Protein AF-A0A7J4R4G5-F1 (afdb_monomer_lite)

pLDDT: mean 71.98, std 18.65, range [34.03, 93.06]

Secondary structure (DSSP, 8-state):
-HHHHHHTT--TTSPPPTTSPPPPPS----TT--S---TTSPEEE--SSS--EEEPPP-B---PPP----SSS-PPP--SS-----EE-SS-EE-EEEEEEEE-TTS-EEEEEEEE--PPPSS----SS--B--S-TT-

Foldseek 3Di:
DVVVCVVVVHDLCGDDDVVDANDDPPPPPPPPPPDDDTDQDWDWDDDDDDDTDTDGDFDFDFAFDDDDPPDPDDDTDGGPFDDFWADDDPRDGDWD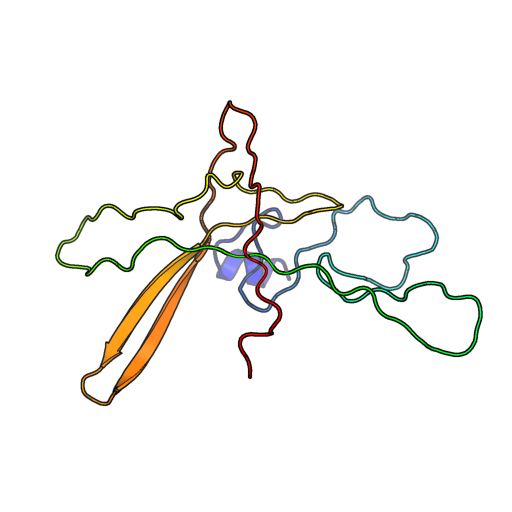KDWDWDADPVRDIDIDIDTDTDHGDPDDGDDPDTRTDPDDPPD

Radius of gyration: 18.77 Å; chains: 1; bounding box: 57×38×45 Å

Sequence (139 aa):
RDVLWEAIGRSKDGQPAPGMSTGLPERRISTADEHGTGVGESVPMPVSRGRLLLLEPMRVQDFGPWTDVVDESFILLGPSNQWPGNIYSAMIAIHWEIVIEASKSDGTRMKWVRPINIEAPNNVVSIDKLPVRSGRVES

Structure (mmCIF, N/CA/C/O backbone):
data_AF-A0A7J4R4G5-F1
#
_entry.id   AF-A0A7J4R4G5-F1
#
loop_
_atom_site.group_PDB
_atom_site.id
_atom_site.type_symbol
_atom_site.label_atom_id
_atom_site.label_alt_id
_atom_site.label_comp_id
_atom_site.label_asym_id
_atom_site.label_entity_id
_atom_site.label_seq_id
_atom_site.pdbx_PDB_ins_code
_atom_site.Cartn_x
_atom_site.Cartn_y
_atom_site.Cartn_z
_atom_site.occupancy
_atom_site.B_iso_or_equiv
_atom_site.auth_seq_id
_atom_site.auth_comp_id
_atom_site.auth_asym_id
_atom_site.auth_atom_id
_atom_site.pdbx_PDB_model_num
ATOM 1 N N . ARG A 1 1 ? -3.195 -26.538 -3.472 1.00 53.00 1 ARG A N 1
ATOM 2 C CA . ARG A 1 1 ? -2.867 -25.096 -3.348 1.00 53.00 1 ARG A CA 1
ATOM 3 C C . ARG A 1 1 ? -3.984 -24.263 -3.954 1.00 53.00 1 ARG A C 1
ATOM 5 O O . ARG A 1 1 ? -4.484 -23.403 -3.252 1.00 53.00 1 ARG A O 1
ATOM 12 N N . ASP A 1 2 ? -4.443 -24.583 -5.162 1.00 50.62 2 ASP A N 1
ATOM 13 C CA . ASP A 1 2 ? -5.535 -23.873 -5.858 1.00 50.62 2 ASP A CA 1
ATOM 14 C C . ASP A 1 2 ? -6.843 -23.816 -5.052 1.00 50.62 2 ASP A C 1
ATOM 16 O O . ASP A 1 2 ? -7.425 -22.750 -4.902 1.00 50.62 2 ASP A O 1
ATOM 20 N N . VAL A 1 3 ? -7.199 -24.913 -4.376 1.00 59.50 3 VAL A N 1
ATOM 21 C CA . VAL A 1 3 ? -8.376 -24.994 -3.484 1.00 59.50 3 VAL A CA 1
ATOM 22 C C . VAL A 1 3 ? -8.324 -23.991 -2.316 1.00 59.50 3 VAL A C 1
ATOM 24 O O . VAL A 1 3 ? -9.351 -23.518 -1.842 1.00 59.50 3 VAL A O 1
ATOM 27 N N . LEU A 1 4 ? -7.122 -23.643 -1.841 1.00 54.88 4 LEU A N 1
ATOM 28 C CA . LEU A 1 4 ? -6.936 -22.704 -0.728 1.00 54.88 4 LEU A CA 1
ATOM 29 C C . LEU A 1 4 ? -7.038 -21.246 -1.203 1.00 54.88 4 LEU A C 1
ATOM 31 O O . LEU A 1 4 ? -7.535 -20.394 -0.476 1.00 54.88 4 LEU A O 1
ATOM 35 N N . TRP A 1 5 ? -6.584 -20.969 -2.429 1.00 54.56 5 TRP A N 1
ATOM 36 C CA . TRP A 1 5 ? -6.707 -19.659 -3.074 1.00 54.56 5 TRP A CA 1
ATOM 37 C C . TRP A 1 5 ? -8.166 -19.324 -3.389 1.00 54.56 5 TRP A C 1
ATOM 39 O O . TRP A 1 5 ? -8.617 -18.213 -3.107 1.00 54.56 5 TRP A O 1
ATOM 49 N N . GLU A 1 6 ? -8.914 -20.315 -3.878 1.00 57.97 6 GLU A N 1
ATOM 50 C CA . GLU A 1 6 ? -10.345 -20.210 -4.166 1.00 57.97 6 GLU A CA 1
ATOM 51 C C . GLU A 1 6 ? -11.167 -19.981 -2.886 1.00 57.97 6 GLU A C 1
ATOM 53 O O . GLU A 1 6 ? -12.025 -19.102 -2.852 1.00 57.97 6 GLU A O 1
ATOM 58 N N . ALA A 1 7 ? -10.818 -20.660 -1.785 1.00 58.66 7 ALA A N 1
ATOM 59 C CA . ALA A 1 7 ? -11.465 -20.473 -0.483 1.00 58.66 7 ALA A CA 1
ATOM 60 C C . ALA A 1 7 ? -11.254 -19.073 0.134 1.00 58.66 7 ALA A C 1
ATOM 62 O O . ALA A 1 7 ? -12.077 -18.623 0.929 1.00 58.66 7 ALA A O 1
ATOM 63 N N . ILE A 1 8 ? -10.165 -18.379 -0.220 1.00 58.78 8 ILE A N 1
ATOM 64 C CA . ILE A 1 8 ? -9.838 -17.023 0.268 1.00 58.78 8 ILE A CA 1
ATOM 65 C C . ILE A 1 8 ? -10.266 -15.950 -0.762 1.00 58.78 8 ILE A C 1
ATOM 67 O O . ILE A 1 8 ? -10.099 -14.752 -0.527 1.00 58.78 8 ILE A O 1
ATOM 71 N N . GLY A 1 9 ? -10.836 -16.355 -1.904 1.00 55.88 9 GLY A N 1
ATOM 72 C CA . GLY A 1 9 ? -11.286 -15.450 -2.964 1.00 55.88 9 GLY A CA 1
ATOM 73 C C . GLY A 1 9 ? -10.146 -14.707 -3.669 1.00 55.88 9 GLY A C 1
ATOM 74 O O . GLY A 1 9 ? -10.321 -13.561 -4.080 1.00 55.88 9 GLY A O 1
ATOM 75 N N . ARG A 1 10 ? -8.956 -15.313 -3.775 1.00 61.19 10 ARG A N 1
ATOM 76 C CA . ARG A 1 10 ? -7.764 -14.691 -4.381 1.00 61.19 10 ARG A CA 1
ATOM 77 C C . ARG A 1 10 ? -7.362 -15.410 -5.667 1.00 61.19 10 ARG A C 1
ATOM 79 O O . ARG A 1 10 ? -7.397 -16.635 -5.723 1.00 61.19 10 ARG A O 1
ATOM 86 N N . SER A 1 11 ? -6.957 -14.655 -6.692 1.00 56.91 11 SER A N 1
ATOM 87 C CA . SER A 1 11 ? -6.465 -15.244 -7.945 1.00 56.91 11 SER A CA 1
ATOM 88 C C . SER A 1 11 ? -5.021 -15.737 -7.802 1.00 56.91 11 SER A C 1
ATOM 90 O O . SER A 1 11 ? -4.260 -15.232 -6.974 1.00 56.91 11 SER A O 1
ATOM 92 N N . LYS A 1 12 ? -4.641 -16.715 -8.634 1.00 53.12 12 LYS A N 1
ATOM 93 C CA . LYS A 1 12 ? -3.287 -17.295 -8.697 1.00 53.12 12 LYS A CA 1
ATOM 94 C C . LYS A 1 12 ? -2.202 -16.252 -9.011 1.00 53.12 12 LYS A C 1
ATOM 96 O O . LYS A 1 12 ? -1.069 -16.410 -8.570 1.00 53.12 12 LYS A O 1
ATOM 101 N N . ASP A 1 13 ? -2.579 -15.187 -9.716 1.00 54.31 13 ASP A N 1
ATOM 102 C CA . ASP A 1 13 ? -1.708 -14.065 -10.087 1.00 54.31 13 ASP A CA 1
ATOM 103 C C . ASP A 1 13 ? -1.790 -12.887 -9.090 1.00 54.31 13 ASP A C 1
ATOM 105 O O . ASP A 1 13 ? -1.181 -11.839 -9.300 1.00 54.31 13 ASP A O 1
ATOM 109 N N . GLY A 1 14 ? -2.569 -13.030 -8.012 1.00 57.00 14 GLY A N 1
ATOM 110 C CA . GLY A 1 14 ? -2.749 -12.019 -6.971 1.00 57.00 14 GLY A CA 1
ATOM 111 C C . GLY A 1 14 ? -1.715 -12.098 -5.841 1.00 57.00 14 GLY A C 1
ATOM 112 O O . GLY A 1 14 ? -0.910 -13.023 -5.747 1.00 57.00 14 GLY A O 1
ATOM 113 N N . GLN A 1 15 ? -1.748 -11.120 -4.931 1.00 53.31 15 GLN A N 1
ATOM 114 C CA . GLN A 1 15 ? -0.839 -11.090 -3.782 1.00 53.31 15 GLN A CA 1
ATOM 115 C C . GLN A 1 15 ? -1.154 -12.227 -2.783 1.00 53.31 15 GLN A C 1
ATOM 117 O O . GLN A 1 15 ? -2.319 -12.402 -2.382 1.00 53.31 15 GLN A O 1
ATOM 122 N N . PRO A 1 16 ? -0.136 -12.982 -2.322 1.00 56.94 16 PRO A N 1
ATOM 123 C CA . PRO A 1 16 ? -0.315 -14.045 -1.344 1.00 56.94 16 PRO A CA 1
ATOM 124 C C . PRO A 1 16 ? -0.859 -13.537 -0.006 1.00 56.94 16 PRO A C 1
ATOM 126 O O . PRO A 1 16 ? -0.781 -12.352 0.323 1.00 56.94 16 PRO A O 1
ATOM 129 N N . ALA A 1 17 ? -1.465 -14.441 0.768 1.00 49.81 17 ALA A N 1
ATOM 130 C CA . ALA A 1 17 ? -1.872 -14.138 2.137 1.00 49.81 17 ALA A CA 1
ATOM 131 C C . ALA A 1 17 ? -0.649 -13.750 2.992 1.00 49.81 17 ALA A C 1
ATOM 133 O O . ALA A 1 17 ? 0.443 -14.267 2.745 1.00 49.81 17 ALA A O 1
ATOM 134 N N . PRO A 1 18 ? -0.806 -12.872 4.000 1.00 45.72 18 PRO A N 1
ATOM 135 C CA . PRO A 1 18 ? 0.258 -12.604 4.961 1.00 45.72 18 PRO A CA 1
ATOM 136 C C . PRO A 1 18 ? 0.812 -13.919 5.534 1.00 45.72 18 PRO A C 1
ATOM 138 O O . PRO A 1 18 ? 0.043 -14.772 5.975 1.00 45.72 18 PRO A O 1
ATOM 141 N N . GLY A 1 19 ? 2.133 -14.108 5.477 1.00 46.59 19 GLY A N 1
ATOM 142 C CA . GLY A 1 19 ? 2.799 -15.355 5.884 1.00 46.59 19 GLY A CA 1
ATOM 143 C C . GLY A 1 19 ? 2.951 -16.419 4.785 1.00 46.59 19 GLY A C 1
ATOM 144 O O . GLY A 1 19 ? 3.500 -17.483 5.057 1.00 46.59 19 GLY A O 1
ATOM 145 N N . MET A 1 20 ? 2.514 -16.147 3.551 1.00 47.28 20 MET A N 1
ATOM 146 C CA . MET A 1 20 ? 2.703 -17.025 2.390 1.00 47.28 20 MET A CA 1
ATOM 147 C C . MET A 1 20 ? 3.635 -16.377 1.359 1.00 47.28 20 MET A C 1
ATOM 149 O O . MET A 1 20 ? 3.486 -15.202 1.027 1.00 47.28 20 MET A O 1
ATOM 153 N N . SER A 1 21 ? 4.583 -17.147 0.820 1.00 47.91 21 SER A N 1
ATOM 154 C CA . SER A 1 21 ? 5.483 -16.679 -0.243 1.00 47.91 21 SER A CA 1
ATOM 155 C C . SER A 1 21 ? 4.720 -16.393 -1.542 1.00 47.91 21 SER A C 1
ATOM 157 O O . SER A 1 21 ? 3.775 -17.106 -1.892 1.00 47.91 21 SER A O 1
ATOM 159 N N . THR A 1 22 ? 5.145 -15.364 -2.281 1.00 54.12 22 THR A N 1
ATOM 160 C CA . THR A 1 22 ? 4.690 -15.107 -3.655 1.00 54.12 22 THR A CA 1
ATOM 161 C C . THR A 1 22 ? 5.091 -16.281 -4.548 1.00 54.12 22 THR A C 1
ATOM 163 O O . THR A 1 22 ? 6.213 -16.782 -4.467 1.00 54.12 22 THR A O 1
ATOM 166 N N . GLY A 1 23 ? 4.169 -16.757 -5.391 1.00 47.06 23 GLY A N 1
ATOM 167 C CA . GLY A 1 23 ? 4.488 -17.786 -6.378 1.00 47.06 23 GLY A CA 1
ATOM 168 C C . GLY A 1 23 ? 5.561 -17.276 -7.340 1.00 47.06 23 GLY A C 1
ATOM 169 O O . GLY A 1 23 ? 5.452 -16.167 -7.861 1.00 47.06 23 GLY A O 1
ATOM 170 N N . LEU A 1 24 ? 6.612 -18.066 -7.562 1.00 45.16 24 LEU A N 1
ATOM 171 C CA . LEU A 1 24 ? 7.605 -17.751 -8.585 1.00 45.16 24 LEU A CA 1
ATOM 172 C C . LEU A 1 24 ? 6.930 -17.868 -9.967 1.00 45.16 24 LEU A C 1
ATOM 174 O O . LEU A 1 24 ? 6.264 -18.876 -10.214 1.00 45.16 24 LEU A O 1
ATOM 178 N N . PRO A 1 25 ? 7.069 -16.881 -10.873 1.00 44.16 25 PRO A N 1
ATOM 179 C CA . PRO A 1 25 ? 6.540 -17.011 -12.227 1.00 44.16 25 PRO A CA 1
ATOM 180 C C . PRO A 1 25 ? 7.206 -18.192 -12.950 1.00 44.16 25 PRO A C 1
ATOM 182 O O . PRO A 1 25 ? 8.410 -18.405 -12.805 1.00 44.16 25 PRO A O 1
ATOM 185 N N . GLU A 1 26 ? 6.431 -18.925 -13.760 1.00 47.22 26 GLU A N 1
ATOM 186 C CA . GLU A 1 26 ? 6.817 -20.188 -14.430 1.00 47.22 26 GLU A CA 1
ATOM 187 C C . GLU A 1 26 ? 8.095 -20.110 -15.286 1.00 47.22 26 GLU A C 1
ATOM 189 O O . GLU A 1 26 ? 8.678 -21.139 -15.621 1.00 47.22 26 GLU A O 1
ATOM 194 N N . ARG A 1 27 ? 8.581 -18.910 -15.630 1.00 37.03 27 ARG A N 1
ATOM 195 C CA . ARG A 1 27 ? 9.751 -18.727 -16.496 1.00 37.03 27 ARG A CA 1
ATOM 196 C C . ARG A 1 27 ? 10.972 -18.172 -15.764 1.00 37.03 27 ARG A C 1
ATOM 198 O O . ARG A 1 27 ? 11.502 -17.126 -16.131 1.00 37.03 27 ARG A O 1
ATOM 205 N N . ARG A 1 28 ? 11.457 -18.906 -14.763 1.00 43.19 28 ARG A N 1
ATOM 206 C CA . ARG A 1 28 ? 12.832 -18.779 -14.248 1.00 43.19 28 ARG A CA 1
ATOM 207 C C . ARG A 1 28 ? 13.448 -20.153 -14.010 1.00 43.19 28 ARG A C 1
ATOM 209 O O . ARG A 1 28 ? 13.693 -20.549 -12.883 1.00 43.19 28 ARG A O 1
ATOM 216 N N . ILE A 1 29 ? 13.721 -20.867 -15.098 1.00 36.25 29 ILE A N 1
ATOM 217 C CA . ILE A 1 29 ? 14.767 -21.893 -15.098 1.00 36.25 29 ILE A CA 1
ATOM 218 C C . ILE A 1 29 ? 15.973 -21.261 -15.798 1.00 36.25 29 ILE A C 1
ATOM 220 O O . ILE A 1 29 ? 16.238 -21.507 -16.971 1.00 36.25 29 ILE A O 1
ATOM 224 N N . SER A 1 30 ? 16.661 -20.354 -15.100 1.00 35.94 30 SER A N 1
ATOM 225 C CA . SER A 1 30 ? 18.097 -20.192 -15.320 1.00 35.94 30 SER A CA 1
ATOM 226 C C . SER A 1 30 ? 18.759 -21.340 -14.571 1.00 35.94 30 SER A C 1
ATOM 228 O O . SER A 1 30 ? 18.501 -21.545 -13.389 1.00 35.94 30 SER A O 1
ATOM 230 N N . THR A 1 31 ? 19.542 -22.127 -15.296 1.00 35.88 31 THR A N 1
ATOM 231 C CA . THR A 1 31 ? 20.088 -23.458 -14.981 1.00 35.88 31 THR A CA 1
ATOM 232 C C . THR A 1 31 ? 21.082 -23.519 -13.804 1.00 35.88 31 THR A C 1
ATOM 234 O O . THR A 1 31 ? 22.080 -24.228 -13.873 1.00 35.88 31 THR A O 1
ATOM 237 N N . ALA A 1 32 ? 20.825 -22.794 -12.716 1.00 38.22 32 ALA A N 1
ATOM 238 C CA . ALA A 1 32 ? 21.568 -22.874 -11.457 1.00 38.22 32 ALA A CA 1
ATOM 239 C C . ALA A 1 32 ? 20.683 -22.732 -10.197 1.00 38.22 32 ALA A C 1
ATOM 241 O O . ALA A 1 32 ? 21.145 -23.058 -9.107 1.00 38.22 32 ALA A O 1
ATOM 242 N N . ASP A 1 33 ? 19.415 -22.321 -10.334 1.00 42.59 33 ASP A N 1
ATOM 243 C CA . ASP A 1 33 ? 18.517 -22.018 -9.208 1.00 42.59 33 ASP A CA 1
ATOM 244 C C . ASP A 1 33 ? 17.457 -23.115 -8.983 1.00 42.59 33 ASP A C 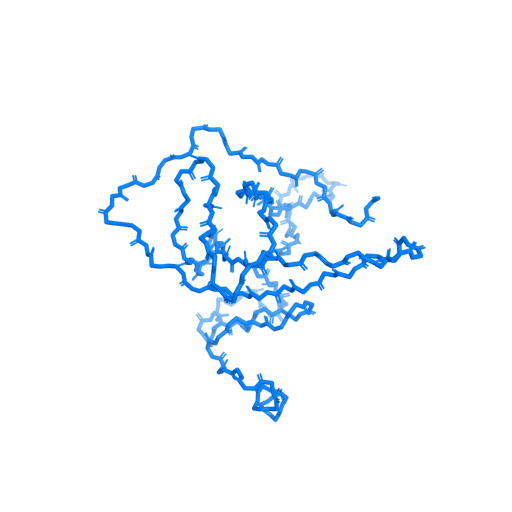1
ATOM 246 O O . ASP A 1 33 ? 16.261 -22.848 -8.899 1.00 42.59 33 ASP A O 1
ATOM 250 N N . GLU A 1 34 ? 17.877 -24.381 -8.875 1.00 38.53 34 GLU A N 1
ATOM 251 C CA . GLU A 1 34 ? 16.984 -25.474 -8.430 1.00 38.53 34 GLU A CA 1
ATOM 252 C C . GLU A 1 34 ? 16.602 -25.375 -6.940 1.00 38.53 34 GLU A C 1
ATOM 254 O O . GLU A 1 34 ? 15.729 -26.101 -6.467 1.00 38.53 34 GLU A O 1
ATOM 259 N N . HIS A 1 35 ? 17.214 -24.458 -6.190 1.00 36.84 35 HIS A N 1
ATOM 260 C CA . HIS A 1 35 ? 16.874 -24.199 -4.796 1.00 36.84 35 HIS A CA 1
ATOM 261 C C . HIS A 1 35 ? 16.184 -22.846 -4.698 1.00 36.84 35 HIS A C 1
ATOM 263 O O . HIS A 1 35 ? 16.822 -21.798 -4.774 1.00 36.84 35 HIS A O 1
ATOM 269 N N . GLY A 1 36 ? 14.856 -22.903 -4.575 1.00 39.88 36 GLY A N 1
ATOM 270 C CA . GLY A 1 36 ? 13.982 -21.744 -4.502 1.00 39.88 36 GLY A CA 1
ATOM 271 C C . GLY A 1 36 ? 14.510 -20.684 -3.546 1.00 39.88 36 GLY A C 1
ATOM 272 O O . GLY A 1 36 ? 14.668 -20.939 -2.356 1.00 39.88 36 GLY A O 1
ATOM 273 N N . THR A 1 37 ? 14.748 -19.495 -4.087 1.00 43.50 37 THR A N 1
ATOM 274 C CA . THR A 1 37 ? 14.880 -18.283 -3.291 1.00 43.50 37 THR A CA 1
ATOM 275 C C . THR A 1 37 ? 13.759 -17.340 -3.698 1.00 43.50 37 THR A C 1
ATOM 277 O O . THR A 1 37 ? 13.650 -16.890 -4.843 1.00 43.50 37 THR A O 1
ATOM 280 N N . GLY A 1 38 ? 12.828 -17.136 -2.772 1.00 44.34 38 GLY A N 1
ATOM 281 C CA . GLY A 1 38 ? 11.759 -16.162 -2.921 1.00 44.34 38 GLY A CA 1
ATOM 282 C C . GLY A 1 38 ? 12.328 -14.743 -2.987 1.00 44.34 38 GLY A C 1
ATOM 283 O O . GLY A 1 38 ? 13.378 -14.436 -2.423 1.00 44.34 38 GLY A O 1
ATOM 284 N N . VAL A 1 39 ? 11.624 -13.837 -3.666 1.00 48.41 39 VAL A N 1
ATOM 285 C CA . VAL A 1 39 ? 11.958 -12.406 -3.619 1.00 48.41 39 VAL A CA 1
ATOM 286 C C . VAL A 1 39 ? 11.809 -11.936 -2.167 1.00 48.41 39 VAL A C 1
ATOM 288 O O . VAL A 1 39 ? 10.729 -12.068 -1.596 1.00 48.41 39 VAL A O 1
ATOM 291 N N . GLY A 1 40 ? 12.875 -11.402 -1.564 1.00 52.41 40 GLY A N 1
ATOM 292 C CA . GLY A 1 40 ? 12.870 -10.994 -0.151 1.00 52.41 40 GLY A CA 1
ATOM 293 C C . GLY A 1 40 ? 13.626 -11.927 0.808 1.00 52.41 40 GLY A C 1
ATOM 294 O O . GLY A 1 40 ? 13.618 -11.682 2.016 1.00 52.41 40 GLY A O 1
ATOM 295 N N . GLU A 1 41 ? 14.287 -12.965 0.296 1.00 62.19 41 GLU A N 1
ATOM 296 C CA . GLU A 1 41 ? 15.120 -13.874 1.087 1.00 62.19 41 GLU A CA 1
ATOM 297 C C . GLU A 1 41 ? 16.596 -13.467 1.080 1.00 62.19 41 GLU A C 1
ATOM 299 O O . GLU A 1 41 ? 17.084 -12.816 0.153 1.00 62.19 41 GLU A O 1
ATOM 304 N N . SER A 1 42 ? 17.305 -13.836 2.148 1.00 63.00 42 SER A N 1
ATOM 305 C CA . SER A 1 42 ? 18.731 -13.560 2.278 1.00 63.00 42 SER A CA 1
ATOM 306 C C . SER A 1 42 ? 19.520 -14.473 1.338 1.00 63.00 42 SER A C 1
ATOM 308 O O . SER A 1 42 ? 19.463 -15.693 1.481 1.00 63.00 42 SER A O 1
ATOM 310 N N . VAL A 1 43 ? 20.270 -13.904 0.392 1.00 69.69 43 VAL A N 1
ATOM 311 C CA . VAL A 1 43 ? 21.053 -14.685 -0.585 1.00 69.69 43 VAL A CA 1
ATOM 312 C C . VAL A 1 43 ? 22.537 -14.719 -0.212 1.00 69.69 43 VAL A C 1
ATOM 314 O O . VAL A 1 43 ? 23.055 -13.732 0.313 1.00 69.69 43 VAL A O 1
ATOM 317 N N . PRO A 1 44 ? 23.260 -15.826 -0.456 1.00 68.56 44 PRO A N 1
ATOM 318 C CA . PRO A 1 44 ? 24.687 -15.894 -0.166 1.00 68.56 44 PRO A CA 1
ATOM 319 C C . PRO A 1 44 ? 25.474 -14.904 -1.029 1.00 68.56 44 PRO A C 1
ATOM 321 O O . PRO A 1 44 ? 25.308 -14.833 -2.244 1.00 68.56 44 PRO A O 1
ATOM 324 N N . MET A 1 45 ? 26.360 -14.144 -0.390 1.00 74.69 45 MET A N 1
ATOM 325 C CA . MET A 1 45 ? 27.263 -13.218 -1.061 1.00 74.69 45 MET A CA 1
ATOM 326 C C . MET A 1 45 ? 28.575 -13.946 -1.393 1.00 74.69 45 MET A C 1
ATOM 328 O O . MET A 1 45 ? 29.255 -14.419 -0.474 1.00 74.69 45 MET A O 1
ATOM 332 N N . PRO A 1 46 ? 28.971 -14.041 -2.673 1.00 67.06 46 PRO A N 1
ATOM 333 C CA . PRO A 1 46 ? 30.223 -14.683 -3.045 1.00 67.06 46 PRO A CA 1
ATOM 334 C C . PRO A 1 46 ? 31.407 -13.834 -2.566 1.00 67.06 46 PRO A C 1
ATOM 336 O O . PRO A 1 46 ? 31.659 -12.743 -3.075 1.00 67.06 46 PRO A O 1
ATOM 339 N N . VAL A 1 47 ? 32.152 -14.343 -1.584 1.00 72.19 47 VAL A N 1
ATOM 340 C CA . VAL A 1 47 ? 33.381 -13.721 -1.074 1.00 72.19 47 VAL A CA 1
ATOM 341 C C . VAL A 1 47 ? 34.564 -14.675 -1.173 1.00 72.19 47 VAL A C 1
ATOM 343 O O . VAL A 1 47 ? 34.431 -15.886 -1.024 1.00 72.19 47 VAL A O 1
ATOM 346 N N . SER A 1 48 ? 35.751 -14.119 -1.417 1.00 68.12 48 SER A N 1
ATOM 347 C CA . SER A 1 48 ? 36.953 -14.891 -1.747 1.00 68.12 48 SER A CA 1
ATOM 348 C C . SER A 1 48 ? 37.575 -15.656 -0.571 1.00 68.12 48 SER A C 1
ATOM 350 O O . SER A 1 48 ? 38.410 -16.528 -0.809 1.00 68.12 48 SER A O 1
ATOM 352 N N . ARG A 1 49 ? 37.214 -15.366 0.694 1.00 61.41 49 ARG A N 1
ATOM 353 C CA . ARG A 1 49 ? 37.773 -16.057 1.875 1.00 61.41 49 ARG A CA 1
ATOM 354 C C . ARG A 1 49 ? 36.797 -16.201 3.049 1.00 61.41 49 ARG A C 1
ATOM 356 O O . ARG A 1 49 ? 36.390 -15.211 3.649 1.00 61.41 49 ARG A O 1
ATOM 363 N N . GLY A 1 50 ? 36.559 -17.455 3.444 1.00 63.22 50 GLY A N 1
ATOM 364 C CA . GLY A 1 50 ? 36.370 -17.948 4.822 1.00 63.22 50 GLY A CA 1
ATOM 365 C C . GLY A 1 50 ? 35.163 -17.491 5.649 1.00 63.22 50 GLY A C 1
ATOM 366 O O . GLY A 1 50 ? 34.927 -18.072 6.704 1.00 63.22 50 GLY A O 1
ATOM 367 N N . ARG A 1 51 ? 34.402 -16.479 5.226 1.00 66.44 51 ARG A N 1
ATOM 368 C CA . ARG A 1 51 ? 33.211 -16.003 5.941 1.00 66.44 51 ARG A CA 1
ATOM 369 C C . ARG A 1 51 ? 31.999 -16.102 5.029 1.00 66.44 51 ARG A C 1
ATOM 371 O O . ARG A 1 51 ? 32.049 -15.611 3.910 1.00 66.44 51 ARG A O 1
ATOM 378 N N . LEU A 1 52 ? 30.919 -16.715 5.505 1.00 70.44 52 LEU A N 1
ATOM 379 C CA . LEU A 1 52 ? 29.631 -16.633 4.827 1.00 70.44 52 LEU A CA 1
ATOM 380 C C . LEU A 1 52 ? 29.054 -15.243 5.102 1.00 70.44 52 LEU A C 1
ATOM 382 O O . LEU A 1 52 ? 28.804 -14.899 6.256 1.00 70.44 52 LEU A O 1
ATOM 386 N N . LEU A 1 53 ? 28.874 -14.446 4.055 1.00 73.75 53 LEU A N 1
ATOM 387 C CA . LEU A 1 53 ? 28.091 -13.219 4.125 1.00 73.75 53 LEU A CA 1
ATOM 388 C C . LEU A 1 53 ? 26.765 -13.453 3.403 1.00 73.75 53 LEU A C 1
ATOM 390 O O . LEU A 1 53 ? 26.718 -14.172 2.406 1.00 73.75 53 LEU A O 1
ATOM 394 N N . LEU A 1 54 ? 25.696 -12.850 3.913 1.00 74.19 54 LEU A N 1
ATOM 395 C CA . LEU A 1 54 ? 24.363 -12.906 3.321 1.00 74.19 54 LEU A CA 1
ATOM 396 C C . LEU A 1 54 ? 23.953 -11.492 2.903 1.00 74.19 54 LEU A C 1
ATOM 398 O O . LEU A 1 54 ? 24.191 -10.532 3.634 1.00 74.19 54 LEU A O 1
ATOM 402 N N . LEU A 1 55 ? 23.352 -11.365 1.727 1.00 68.50 55 LEU A N 1
ATOM 403 C CA . LEU A 1 55 ? 22.680 -10.154 1.281 1.00 68.50 55 LEU A CA 1
ATOM 404 C C . LEU A 1 55 ? 21.241 -10.216 1.767 1.00 68.50 55 LEU A C 1
ATOM 406 O O . LEU A 1 55 ? 20.461 -11.028 1.276 1.00 68.50 55 LEU A O 1
ATOM 410 N N . GLU A 1 56 ? 20.895 -9.360 2.721 1.00 70.50 56 GLU A N 1
ATOM 411 C CA . GLU A 1 56 ? 19.506 -9.175 3.126 1.00 70.50 56 GLU A CA 1
ATOM 412 C C . GLU A 1 56 ? 18.845 -8.105 2.247 1.00 70.50 56 GLU A C 1
ATOM 414 O O . GLU A 1 56 ? 19.435 -7.043 2.019 1.00 70.50 56 GLU A O 1
ATOM 419 N N . PRO A 1 57 ? 17.621 -8.341 1.751 1.00 70.50 57 PRO A N 1
ATOM 420 C CA . PRO A 1 57 ? 16.899 -7.319 1.017 1.00 70.50 57 PRO A CA 1
ATOM 421 C C . PRO A 1 57 ? 16.595 -6.123 1.920 1.00 70.50 57 PRO A C 1
ATOM 423 O O . PRO A 1 57 ? 16.125 -6.264 3.052 1.00 70.50 57 PRO A O 1
ATOM 426 N N . MET A 1 58 ? 16.832 -4.927 1.388 1.00 79.62 58 MET A N 1
ATOM 427 C CA . MET A 1 58 ? 16.569 -3.682 2.096 1.00 79.62 58 MET A CA 1
ATOM 428 C C . MET A 1 58 ? 15.063 -3.513 2.323 1.00 79.62 58 MET A C 1
ATOM 430 O O . MET A 1 58 ? 14.286 -3.404 1.375 1.00 79.62 58 MET A O 1
ATOM 434 N N . ARG A 1 59 ? 14.652 -3.461 3.594 1.00 82.38 59 ARG A N 1
ATOM 435 C CA . ARG A 1 59 ? 13.260 -3.216 3.984 1.00 82.38 59 ARG A CA 1
ATOM 436 C C . ARG A 1 59 ? 13.042 -1.724 4.174 1.00 82.38 59 ARG A C 1
ATOM 438 O O . ARG A 1 59 ? 13.608 -1.106 5.077 1.00 82.38 59 ARG A O 1
ATOM 445 N N . VAL A 1 60 ? 12.208 -1.154 3.320 1.00 86.81 60 VAL A N 1
ATOM 446 C CA . VAL A 1 60 ? 11.775 0.241 3.397 1.00 86.81 60 VAL A CA 1
ATOM 447 C C . VAL A 1 60 ? 10.262 0.268 3.535 1.00 86.81 60 VAL A C 1
ATOM 449 O O . VAL A 1 60 ? 9.571 -0.543 2.925 1.00 86.81 60 VAL A O 1
ATOM 452 N N . GLN A 1 61 ? 9.758 1.159 4.378 1.00 89.19 61 GLN A N 1
ATOM 453 C CA . GLN A 1 61 ? 8.323 1.361 4.555 1.00 89.19 61 GLN A CA 1
ATOM 454 C C . GLN A 1 61 ? 8.065 2.760 5.097 1.00 89.19 61 GLN A C 1
ATOM 456 O O . GLN A 1 61 ? 8.855 3.295 5.882 1.00 89.19 61 GLN A O 1
ATOM 461 N N . ASP A 1 62 ? 6.926 3.308 4.715 1.00 91.31 62 ASP A N 1
ATOM 462 C CA . ASP A 1 62 ? 6.430 4.593 5.176 1.00 91.31 62 ASP A CA 1
ATOM 463 C C . ASP A 1 62 ? 4.918 4.492 5.376 1.00 91.31 62 ASP A C 1
ATOM 465 O O . ASP A 1 62 ? 4.275 3.596 4.826 1.00 91.31 62 ASP A O 1
ATOM 469 N N . PHE A 1 63 ? 4.354 5.377 6.188 1.00 91.38 63 PHE A N 1
ATOM 470 C CA . PHE A 1 63 ? 2.932 5.355 6.514 1.00 91.38 63 PHE A CA 1
ATOM 471 C C . PHE A 1 63 ? 2.355 6.763 6.555 1.00 91.38 63 PHE A C 1
ATOM 473 O O . PHE A 1 63 ? 3.038 7.730 6.888 1.00 91.38 63 PHE A O 1
ATOM 480 N N . GLY A 1 64 ? 1.069 6.861 6.229 1.00 92.69 64 GLY A N 1
ATOM 481 C CA . GLY A 1 64 ? 0.294 8.063 6.498 1.00 92.69 64 GLY A CA 1
ATOM 482 C C . GLY A 1 64 ? -0.075 8.194 7.980 1.00 92.69 64 GLY A C 1
ATOM 483 O O . GLY A 1 64 ? 0.086 7.244 8.753 1.00 92.69 64 GLY A O 1
ATOM 484 N N . PRO A 1 65 ? -0.566 9.369 8.403 1.00 93.06 65 PRO A N 1
ATOM 485 C CA . PRO A 1 65 ? -1.056 9.568 9.761 1.00 93.06 65 PRO A CA 1
ATOM 486 C C . PRO A 1 65 ? -2.242 8.644 10.073 1.00 93.06 65 PRO A C 1
ATOM 488 O O . PRO A 1 65 ? -3.106 8.406 9.227 1.00 93.06 65 PRO A O 1
ATOM 491 N N . TRP A 1 66 ? -2.312 8.163 11.317 1.00 91.81 66 TRP A N 1
ATOM 492 C CA . TRP A 1 66 ? -3.491 7.451 11.811 1.00 91.81 66 TRP A CA 1
ATOM 493 C C . TRP A 1 66 ? -4.707 8.378 11.809 1.00 91.81 66 TRP A C 1
ATOM 495 O O . TRP A 1 66 ? -4.608 9.539 12.200 1.00 91.81 66 TRP A O 1
ATOM 505 N N . THR A 1 67 ? -5.842 7.852 11.357 1.00 91.56 67 THR A N 1
ATOM 506 C CA . THR A 1 67 ? -7.122 8.565 11.303 1.00 91.56 67 THR A CA 1
ATOM 507 C C . THR A 1 67 ? -8.152 7.758 12.078 1.00 91.56 67 THR A C 1
ATOM 509 O O . THR A 1 67 ? -8.271 6.551 11.860 1.00 91.56 67 THR A O 1
ATOM 512 N N . ASP A 1 68 ? -8.882 8.417 12.977 1.00 90.69 68 ASP A N 1
ATOM 513 C CA . ASP A 1 68 ? -9.966 7.779 13.718 1.00 90.69 68 ASP A CA 1
ATOM 514 C C . ASP A 1 68 ? 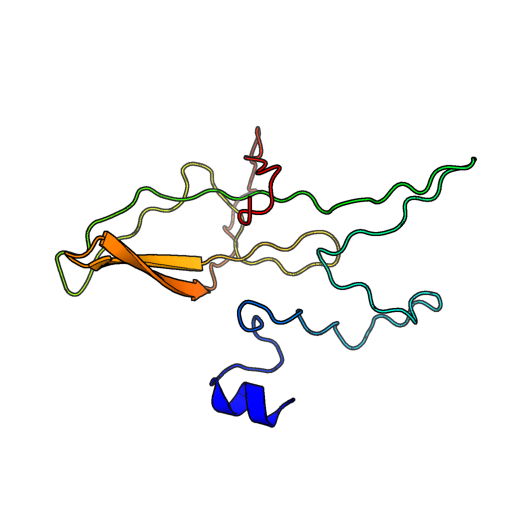-11.124 7.436 12.776 1.00 90.69 68 ASP A C 1
ATOM 516 O O . ASP A 1 68 ? -11.527 8.234 11.926 1.00 90.69 68 ASP A O 1
ATOM 520 N N . VAL A 1 69 ? -11.675 6.235 12.935 1.00 86.62 69 VAL A N 1
ATOM 521 C CA . VAL A 1 69 ? -12.844 5.789 12.172 1.00 86.62 69 VAL A CA 1
ATOM 522 C C . VAL A 1 69 ? -14.093 6.305 12.881 1.00 86.62 69 VAL A C 1
ATOM 524 O O . VAL A 1 69 ? -14.574 5.684 13.827 1.00 86.62 69 VAL A O 1
ATOM 527 N N . VAL A 1 70 ? -14.571 7.476 12.459 1.00 83.38 70 VAL A N 1
ATOM 528 C CA . VAL A 1 70 ? -15.734 8.152 13.068 1.00 83.38 70 VAL A CA 1
ATOM 529 C C . VAL A 1 70 ? -17.031 7.867 12.301 1.00 83.38 70 VAL A C 1
ATOM 531 O O . VAL A 1 70 ? -18.081 7.732 12.921 1.00 83.38 70 VAL A O 1
ATOM 534 N N . ASP A 1 71 ? -16.938 7.702 10.979 1.00 85.06 71 ASP A N 1
ATOM 535 C CA . ASP A 1 71 ? -18.070 7.518 10.064 1.00 85.06 71 ASP A CA 1
ATOM 536 C C . ASP A 1 71 ? -17.900 6.266 9.183 1.00 85.06 71 ASP A C 1
ATOM 538 O O . ASP A 1 71 ? -16.824 5.666 9.111 1.00 85.06 71 ASP A O 1
ATOM 542 N N . GLU A 1 72 ? -18.959 5.891 8.454 1.00 85.31 72 GLU A N 1
ATOM 543 C CA . GLU A 1 72 ? -18.944 4.775 7.490 1.00 85.31 72 GLU A CA 1
ATOM 544 C C . GLU A 1 72 ? -17.962 4.994 6.324 1.00 85.31 72 GLU A C 1
ATOM 546 O O . GLU A 1 72 ? -17.483 4.033 5.718 1.00 85.31 72 GLU A O 1
ATOM 551 N N . SER A 1 73 ? -17.640 6.255 6.015 1.00 87.44 73 SER A N 1
ATOM 552 C CA . SER A 1 73 ? -16.675 6.639 4.985 1.00 87.44 73 SER A CA 1
ATOM 553 C C . SER A 1 73 ? -15.674 7.649 5.527 1.00 87.44 73 SER A C 1
ATOM 555 O O . SER A 1 73 ? -16.066 8.639 6.140 1.00 87.44 73 SER A O 1
ATOM 557 N N . PHE A 1 74 ? -14.393 7.447 5.238 1.00 87.31 74 PHE A N 1
ATOM 558 C CA . PHE A 1 74 ? -13.319 8.338 5.662 1.00 87.31 74 PHE A CA 1
ATOM 559 C C . PHE A 1 74 ? -12.222 8.411 4.598 1.00 87.31 74 PHE A C 1
ATOM 561 O O . PHE A 1 74 ? -12.085 7.527 3.749 1.00 87.31 74 PHE A O 1
ATOM 568 N N . ILE A 1 75 ? -11.442 9.491 4.642 1.00 89.62 75 ILE A N 1
ATOM 569 C CA . ILE A 1 75 ? -10.312 9.723 3.742 1.00 89.62 75 ILE A CA 1
ATOM 570 C C . ILE A 1 75 ? -9.034 9.334 4.476 1.00 89.62 75 ILE A C 1
ATOM 572 O O . ILE A 1 75 ? -8.748 9.859 5.549 1.00 89.62 75 ILE A O 1
ATOM 576 N N . LEU A 1 76 ? -8.256 8.435 3.877 1.00 91.06 76 LEU A N 1
ATOM 577 C CA . LEU A 1 76 ? -6.928 8.079 4.364 1.00 91.06 76 LEU A CA 1
ATOM 578 C C . LEU A 1 76 ? -5.872 8.888 3.621 1.00 91.06 76 LEU A C 1
ATOM 580 O O . LEU A 1 76 ? -5.831 8.896 2.390 1.00 91.06 76 LEU A O 1
ATOM 584 N N . LEU A 1 77 ? -4.999 9.543 4.378 1.00 92.00 77 LEU A N 1
ATOM 585 C CA . LEU A 1 77 ? -3.812 10.179 3.825 1.00 92.00 77 LEU A CA 1
ATOM 586 C C . LEU A 1 77 ? -2.707 9.132 3.665 1.00 92.00 77 LEU A C 1
ATOM 588 O O . LEU A 1 77 ? -2.501 8.295 4.542 1.00 92.00 77 LEU A O 1
ATOM 592 N N . GLY A 1 78 ? -2.006 9.179 2.534 1.00 91.00 78 GLY A N 1
ATOM 593 C CA . GLY A 1 78 ? -0.830 8.349 2.295 1.00 91.00 78 GLY A CA 1
ATOM 594 C C . GLY A 1 78 ? 0.418 8.861 3.030 1.00 91.00 78 GLY A C 1
ATOM 595 O O . GLY A 1 78 ? 0.356 9.860 3.752 1.00 91.00 78 GLY A O 1
ATOM 596 N N . PRO A 1 79 ? 1.564 8.189 2.838 1.00 92.50 79 PRO A N 1
ATOM 597 C CA . PRO A 1 79 ? 2.861 8.665 3.307 1.00 92.50 79 PRO A CA 1
ATOM 598 C C . PRO A 1 79 ? 3.215 10.057 2.766 1.00 92.50 79 PRO A C 1
ATOM 600 O O . PRO A 1 79 ? 2.704 10.482 1.730 1.00 92.50 79 PRO A O 1
ATOM 603 N N . SER A 1 80 ? 4.116 10.763 3.453 1.00 89.06 80 SER A N 1
ATOM 604 C CA . SER A 1 80 ? 4.521 12.127 3.075 1.00 89.06 80 SER A CA 1
ATOM 605 C C . SER A 1 80 ? 5.330 12.177 1.778 1.00 89.06 80 SER A C 1
ATOM 607 O O . SER A 1 80 ? 5.200 13.126 1.005 1.00 89.06 80 SER A O 1
ATOM 609 N N . ASN A 1 81 ? 6.156 11.160 1.530 1.00 90.06 81 ASN A N 1
ATOM 610 C CA . ASN A 1 81 ? 6.868 11.008 0.268 1.00 90.06 81 ASN A CA 1
ATOM 611 C C . ASN A 1 81 ? 5.949 10.403 -0.795 1.00 90.06 81 ASN A C 1
ATOM 613 O O . ASN A 1 81 ? 5.100 9.566 -0.491 1.00 90.06 81 ASN A O 1
ATOM 617 N N . GLN A 1 82 ? 6.166 10.757 -2.062 1.00 90.19 82 GLN A N 1
ATOM 618 C CA . GLN A 1 82 ? 5.521 10.043 -3.156 1.00 90.19 82 GLN A CA 1
ATOM 619 C C . GLN A 1 82 ? 6.161 8.658 -3.287 1.00 90.19 82 GLN A C 1
ATOM 621 O O . GLN A 1 82 ? 7.368 8.541 -3.490 1.00 90.19 82 GLN A O 1
ATOM 626 N N . TRP A 1 83 ? 5.345 7.614 -3.183 1.00 91.69 83 TRP A N 1
ATOM 627 C CA . TRP A 1 83 ? 5.767 6.234 -3.398 1.00 91.69 83 TRP A CA 1
ATOM 628 C C . TRP A 1 83 ? 5.266 5.731 -4.754 1.00 91.69 83 TRP A C 1
ATOM 630 O O . TRP A 1 83 ? 4.223 6.189 -5.230 1.00 91.69 83 TRP A O 1
ATOM 640 N N . PRO A 1 84 ? 5.982 4.797 -5.400 1.00 91.25 84 PRO A N 1
ATOM 641 C CA . PRO A 1 84 ? 5.465 4.133 -6.587 1.00 91.25 84 PRO A CA 1
ATOM 642 C C . PRO A 1 84 ? 4.183 3.357 -6.267 1.00 91.25 84 PRO A C 1
ATOM 644 O O . PRO A 1 84 ? 3.938 2.981 -5.119 1.00 91.25 84 PRO A O 1
ATOM 647 N N . GLY A 1 85 ? 3.392 3.066 -7.300 1.00 90.38 85 GLY A N 1
ATOM 648 C CA . GLY A 1 85 ? 2.297 2.103 -7.192 1.00 90.38 85 GLY A CA 1
ATOM 649 C C . GLY A 1 85 ? 2.803 0.687 -6.893 1.00 90.38 85 GLY A C 1
ATOM 650 O O . GLY A 1 85 ? 3.978 0.465 -6.584 1.00 90.38 85 GLY A O 1
ATOM 651 N N . ASN A 1 86 ? 1.926 -0.304 -7.006 1.00 87.31 86 ASN A N 1
ATOM 652 C CA . ASN A 1 86 ? 2.328 -1.694 -6.802 1.00 87.31 86 ASN A CA 1
ATOM 653 C C . ASN A 1 86 ? 3.333 -2.121 -7.889 1.00 87.31 86 ASN A C 1
ATOM 655 O O . ASN A 1 86 ? 3.079 -1.965 -9.082 1.00 87.31 86 ASN A O 1
ATOM 659 N N . ILE A 1 87 ? 4.469 -2.689 -7.479 1.00 83.56 87 ILE A N 1
ATOM 660 C CA . ILE A 1 87 ? 5.516 -3.194 -8.376 1.00 83.56 87 ILE A CA 1
ATOM 661 C C . ILE A 1 87 ? 5.918 -4.585 -7.908 1.00 83.56 87 ILE A C 1
ATOM 663 O O . ILE A 1 87 ? 6.315 -4.763 -6.762 1.00 83.56 87 ILE A O 1
ATOM 667 N N . TYR A 1 88 ? 5.898 -5.557 -8.814 1.00 79.38 88 TYR A N 1
ATOM 668 C CA . TYR A 1 88 ? 6.431 -6.895 -8.570 1.00 79.38 88 TYR A CA 1
ATOM 669 C C . TYR A 1 88 ? 7.415 -7.231 -9.685 1.00 79.38 88 TYR A C 1
ATOM 671 O O . TYR A 1 88 ? 7.035 -7.684 -10.762 1.00 79.38 88 TYR A O 1
ATOM 679 N N . SER A 1 89 ? 8.693 -6.942 -9.442 1.00 74.19 89 SER A N 1
ATOM 680 C CA . SER A 1 89 ? 9.775 -7.146 -10.408 1.00 74.19 89 SER A CA 1
ATOM 681 C C . SER A 1 89 ? 10.837 -8.099 -9.859 1.00 74.19 89 SER A C 1
ATOM 683 O O . SER A 1 89 ? 10.805 -8.498 -8.696 1.00 74.19 89 SER A O 1
ATOM 685 N N . ALA A 1 90 ? 11.816 -8.450 -10.695 1.00 66.25 90 ALA A N 1
ATOM 686 C CA . ALA A 1 90 ? 12.937 -9.281 -10.271 1.00 66.25 90 ALA A CA 1
ATOM 687 C C . ALA A 1 90 ? 13.864 -8.596 -9.246 1.00 66.25 90 ALA A C 1
ATOM 689 O O . ALA A 1 90 ? 14.585 -9.301 -8.549 1.00 66.25 90 ALA A O 1
ATOM 690 N N . MET A 1 91 ? 13.858 -7.258 -9.165 1.00 75.25 91 MET A N 1
ATOM 691 C CA . MET A 1 91 ? 14.795 -6.484 -8.338 1.00 75.25 91 MET A CA 1
ATOM 692 C C . MET A 1 91 ? 14.126 -5.835 -7.123 1.00 75.25 91 MET A C 1
ATOM 694 O O . MET A 1 91 ? 14.716 -5.796 -6.047 1.00 75.25 91 MET A O 1
ATOM 698 N N . ILE A 1 92 ? 12.902 -5.329 -7.287 1.00 79.31 92 ILE A N 1
ATOM 699 C CA . ILE A 1 92 ? 12.142 -4.650 -6.232 1.00 79.31 92 ILE A CA 1
ATOM 700 C C . ILE A 1 92 ? 10.702 -5.157 -6.172 1.00 79.31 92 ILE A C 1
ATOM 702 O O . ILE A 1 92 ? 10.100 -5.483 -7.203 1.00 79.31 92 ILE A O 1
ATOM 706 N N . ALA A 1 93 ? 10.152 -5.167 -4.959 1.00 82.44 93 ALA A N 1
ATOM 707 C CA . ALA A 1 93 ? 8.746 -5.418 -4.692 1.00 82.44 93 ALA A CA 1
ATOM 708 C C . ALA A 1 93 ? 8.177 -4.272 -3.844 1.00 82.44 93 ALA A C 1
ATOM 710 O O . ALA A 1 93 ? 8.701 -3.979 -2.770 1.00 82.44 93 ALA A O 1
ATOM 711 N N . ILE A 1 94 ? 7.116 -3.633 -4.331 1.00 84.81 94 ILE A N 1
ATOM 712 C CA . ILE A 1 94 ? 6.386 -2.558 -3.656 1.00 84.81 94 ILE A CA 1
ATOM 713 C C . ILE A 1 94 ? 4.923 -2.972 -3.609 1.00 84.81 94 IL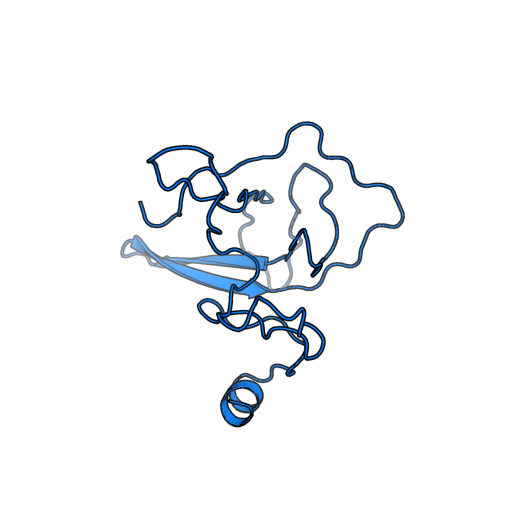E A C 1
ATOM 715 O O . ILE A 1 94 ? 4.323 -3.291 -4.636 1.00 84.81 94 ILE A O 1
ATOM 719 N N . HIS A 1 95 ? 4.356 -2.973 -2.412 1.00 88.50 95 HIS A N 1
ATOM 720 C CA . HIS A 1 95 ? 2.951 -3.264 -2.177 1.00 88.50 95 HIS A CA 1
ATOM 721 C C . HIS A 1 95 ? 2.388 -2.240 -1.200 1.00 88.50 95 HIS A C 1
ATOM 723 O O . HIS A 1 95 ? 3.131 -1.606 -0.451 1.00 88.50 95 HIS A O 1
ATOM 729 N N . TRP A 1 96 ? 1.071 -2.096 -1.229 1.00 89.69 96 TRP A N 1
ATOM 730 C CA . TRP A 1 96 ? 0.339 -1.150 -0.405 1.00 89.69 96 TRP A CA 1
ATOM 731 C C . TRP A 1 96 ? -0.669 -1.892 0.454 1.00 89.69 96 TRP A C 1
ATOM 733 O O . TRP A 1 96 ? -1.295 -2.853 0.004 1.00 89.69 96 TRP A O 1
ATOM 743 N N . GLU A 1 97 ? -0.843 -1.433 1.68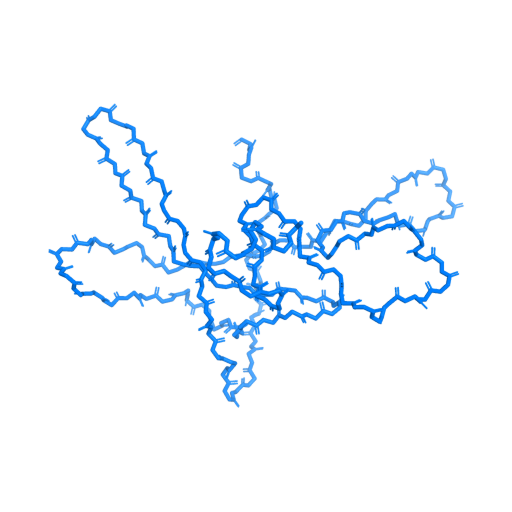8 1.00 91.00 97 GLU A N 1
ATOM 744 C CA . GLU A 1 97 ? -1.759 -2.036 2.649 1.00 91.00 97 GLU A CA 1
ATOM 745 C C . GLU A 1 97 ? -2.507 -0.950 3.416 1.00 91.00 97 GLU A C 1
ATOM 747 O O . GLU A 1 97 ? -1.954 0.097 3.750 1.00 91.00 97 GLU A O 1
ATOM 752 N N . ILE A 1 98 ? -3.771 -1.223 3.720 1.00 90.88 98 ILE A N 1
ATOM 753 C CA . ILE A 1 98 ? -4.551 -0.480 4.704 1.00 90.88 98 ILE A CA 1
ATOM 754 C C . ILE A 1 98 ? -4.488 -1.260 6.008 1.00 90.88 98 ILE A C 1
ATOM 756 O O . ILE A 1 98 ? -4.790 -2.455 6.036 1.00 90.88 98 ILE A O 1
ATOM 760 N N . VAL A 1 99 ? -4.131 -0.572 7.089 1.00 91.25 99 VAL A N 1
ATOM 761 C CA . VAL A 1 99 ? -4.099 -1.137 8.436 1.00 91.25 99 VAL A CA 1
ATOM 762 C C . VAL A 1 99 ? -5.150 -0.438 9.285 1.00 91.25 99 VAL A C 1
ATOM 764 O O . VAL A 1 99 ? -5.155 0.785 9.387 1.00 91.25 99 VAL A O 1
ATOM 767 N N . ILE A 1 100 ? -6.020 -1.222 9.915 1.00 90.38 100 ILE A N 1
ATOM 768 C CA . ILE A 1 100 ? -6.975 -0.753 10.919 1.00 90.38 100 ILE A CA 1
ATOM 769 C C . ILE A 1 100 ? -6.565 -1.366 12.254 1.00 90.38 100 ILE A C 1
ATOM 771 O O . ILE A 1 100 ? -6.474 -2.589 12.375 1.00 90.38 100 ILE A O 1
ATOM 775 N N . GLU A 1 101 ? -6.303 -0.525 13.251 1.00 91.94 101 GLU A N 1
ATOM 776 C CA . GLU A 1 101 ? -6.030 -0.954 14.622 1.00 91.94 101 GLU A CA 1
ATOM 777 C C . GLU A 1 101 ? -7.284 -0.741 15.475 1.00 91.94 101 GLU A C 1
ATOM 779 O O . GLU A 1 101 ? -7.795 0.369 15.583 1.00 91.94 101 GLU A O 1
ATOM 784 N N . ALA A 1 102 ? -7.778 -1.814 16.088 1.00 90.00 102 ALA A N 1
ATOM 785 C CA . ALA A 1 102 ? -8.841 -1.772 17.080 1.00 90.00 102 ALA A CA 1
ATOM 786 C C . ALA A 1 102 ? -8.246 -2.059 18.460 1.00 90.00 102 ALA A C 1
ATOM 788 O O . ALA A 1 102 ? -7.531 -3.045 18.645 1.00 90.00 102 ALA A O 1
ATOM 789 N N . SER A 1 103 ? -8.563 -1.214 19.437 1.00 90.81 103 SER A N 1
ATOM 790 C CA . SER A 1 103 ? -8.147 -1.396 20.829 1.00 90.81 103 SER A CA 1
ATOM 791 C C . SER A 1 103 ? -9.370 -1.648 21.703 1.00 90.81 103 SER A C 1
ATOM 793 O O . SER A 1 103 ? -10.344 -0.900 21.648 1.00 90.81 103 SER A O 1
ATOM 795 N N . LYS A 1 104 ? -9.330 -2.709 22.509 1.00 90.12 104 LYS A N 1
ATOM 796 C CA . LYS A 1 104 ? -10.346 -2.993 23.526 1.00 90.12 104 LYS A CA 1
ATOM 797 C C . LYS A 1 104 ? -10.048 -2.232 24.817 1.00 90.12 104 LYS A C 1
ATOM 799 O O . LYS A 1 104 ? -8.911 -1.842 25.078 1.00 90.12 104 LYS A O 1
ATOM 804 N N . SER A 1 105 ? -11.070 -2.074 25.658 1.00 90.19 105 SER A N 1
ATOM 805 C CA . SER A 1 105 ? -10.950 -1.446 26.983 1.00 90.19 105 SER A CA 1
ATOM 806 C C . SER A 1 105 ? -10.002 -2.187 27.932 1.00 90.19 105 SER A C 1
ATOM 808 O O . SER A 1 105 ? -9.460 -1.574 28.846 1.00 90.19 105 SER A O 1
ATOM 810 N N . ASP A 1 106 ? -9.767 -3.481 27.702 1.00 90.88 106 ASP A N 1
ATOM 811 C CA . ASP A 1 106 ? -8.804 -4.307 28.442 1.00 90.88 106 ASP A CA 1
ATOM 812 C C . ASP A 1 106 ? -7.342 -4.123 27.979 1.00 90.88 106 ASP A C 1
ATOM 814 O O . ASP A 1 106 ? -6.440 -4.771 28.504 1.00 90.88 106 ASP A O 1
ATOM 818 N N . GLY A 1 107 ? -7.094 -3.245 27.000 1.00 89.00 107 GLY A N 1
ATOM 819 C CA . GLY A 1 107 ? -5.770 -2.988 26.431 1.00 89.00 107 GLY A CA 1
ATOM 820 C C . GLY A 1 107 ? -5.368 -3.938 25.299 1.00 89.00 107 GLY A C 1
ATOM 821 O O . GLY A 1 107 ? -4.319 -3.732 24.686 1.00 89.00 107 GLY A O 1
ATOM 822 N N . THR A 1 108 ? -6.188 -4.941 24.969 1.00 89.81 108 THR A N 1
ATOM 823 C CA . THR A 1 108 ? -5.940 -5.831 23.829 1.00 89.81 108 THR A CA 1
ATOM 824 C C . THR A 1 108 ? -6.022 -5.048 22.525 1.00 89.81 108 THR A C 1
ATOM 826 O O . THR A 1 108 ? -7.037 -4.410 22.238 1.00 89.81 108 THR A O 1
ATOM 829 N N . ARG A 1 109 ? -4.977 -5.146 21.697 1.00 88.75 109 ARG A N 1
ATOM 830 C CA . ARG A 1 109 ? -4.926 -4.529 20.367 1.00 88.75 109 ARG A CA 1
ATOM 831 C C . ARG A 1 109 ? -5.055 -5.581 19.281 1.00 88.75 109 ARG A C 1
ATOM 833 O O . ARG A 1 109 ? -4.396 -6.617 19.327 1.00 88.75 109 ARG A O 1
ATOM 840 N N . MET A 1 110 ? -5.887 -5.300 18.291 1.00 88.44 110 MET A N 1
ATOM 841 C CA . MET A 1 110 ? -6.108 -6.141 17.123 1.00 88.44 110 MET A CA 1
ATOM 842 C C . MET A 1 110 ? -5.831 -5.317 15.876 1.00 88.44 110 MET A C 1
ATOM 844 O O . MET A 1 110 ? -6.273 -4.176 15.776 1.00 88.44 110 MET A O 1
ATOM 848 N N . LYS A 1 111 ? -5.105 -5.895 14.922 1.00 88.69 111 LYS A N 1
ATOM 849 C CA . LYS A 1 111 ? -4.849 -5.267 13.628 1.00 88.69 111 LYS A CA 1
ATOM 850 C C . LYS A 1 111 ? -5.540 -6.058 12.540 1.00 88.69 111 LYS A C 1
ATOM 852 O O . LYS A 1 111 ? -5.380 -7.274 12.455 1.00 88.69 111 LYS A O 1
ATOM 857 N N . TRP A 1 112 ? -6.275 -5.354 11.699 1.00 86.38 112 TRP A N 1
ATOM 858 C CA . TRP A 1 112 ? -6.751 -5.864 10.429 1.00 86.38 112 TRP A CA 1
ATOM 859 C C . TRP A 1 112 ? -5.940 -5.212 9.317 1.00 86.38 112 TRP A C 1
ATOM 861 O O . TRP A 1 112 ? -5.779 -3.994 9.297 1.00 86.38 112 TRP A O 1
ATOM 871 N N . VAL A 1 113 ? -5.402 -6.030 8.418 1.00 86.25 113 VAL A N 1
ATOM 872 C CA . VAL A 1 113 ? -4.549 -5.581 7.317 1.00 86.25 113 VAL A CA 1
ATOM 873 C C . VAL A 1 113 ? -5.184 -6.029 6.013 1.00 86.25 113 VAL A C 1
ATOM 875 O O . VAL A 1 113 ? -5.486 -7.213 5.838 1.00 86.25 113 VAL A O 1
ATOM 878 N N . ARG A 1 114 ? -5.377 -5.089 5.089 1.00 84.69 114 ARG A N 1
ATOM 879 C CA . ARG A 1 114 ? -5.890 -5.366 3.749 1.00 84.69 114 ARG A CA 1
ATOM 880 C C . ARG A 1 114 ? -4.937 -4.821 2.691 1.00 84.69 114 ARG A C 1
ATOM 882 O O . ARG A 1 114 ? -4.778 -3.605 2.618 1.00 84.69 114 ARG A O 1
ATOM 889 N N . PRO A 1 115 ? -4.365 -5.678 1.832 1.00 85.12 115 PRO A N 1
ATOM 890 C CA . PRO A 1 115 ? -3.594 -5.204 0.696 1.00 85.12 115 PRO A CA 1
ATOM 891 C C . PRO A 1 115 ? -4.491 -4.465 -0.300 1.00 85.12 115 PRO A C 1
ATOM 893 O O . PRO A 1 115 ? -5.650 -4.841 -0.512 1.00 85.12 115 PRO A O 1
ATOM 896 N N . ILE A 1 116 ? -3.938 -3.430 -0.921 1.00 85.69 116 ILE A N 1
ATOM 897 C CA . ILE A 1 116 ? -4.585 -2.643 -1.969 1.00 85.69 116 ILE A CA 1
ATOM 898 C C . ILE A 1 116 ? -3.665 -2.515 -3.183 1.00 85.69 116 ILE A C 1
ATOM 900 O O . ILE A 1 116 ? -2.441 -2.614 -3.081 1.00 85.69 116 ILE A O 1
ATOM 904 N N . ASN A 1 117 ? -4.279 -2.291 -4.341 1.00 87.06 117 ASN A N 1
ATOM 905 C CA . ASN A 1 117 ? -3.567 -1.979 -5.571 1.00 87.06 117 ASN A CA 1
ATOM 906 C C . ASN A 1 117 ? -3.673 -0.479 -5.835 1.00 87.06 117 ASN A C 1
ATOM 908 O O . ASN A 1 117 ? -4.775 0.055 -5.939 1.00 87.06 117 ASN A O 1
ATOM 912 N N . ILE A 1 118 ? -2.524 0.175 -5.940 1.00 89.56 118 ILE A N 1
ATOM 913 C CA . ILE A 1 118 ? -2.360 1.569 -6.326 1.00 89.56 118 ILE A CA 1
ATOM 914 C C . ILE A 1 118 ? -1.676 1.591 -7.688 1.00 89.56 118 ILE A C 1
ATOM 916 O O . ILE A 1 118 ? -0.647 0.940 -7.898 1.00 89.56 118 ILE A O 1
ATOM 920 N N . GLU A 1 119 ? -2.267 2.332 -8.618 1.00 87.38 119 GLU A N 1
ATOM 921 C CA . GLU A 1 119 ? -1.703 2.533 -9.948 1.00 87.38 119 GLU A CA 1
ATOM 922 C C . GLU A 1 119 ? -0.405 3.340 -9.875 1.00 87.38 119 GLU A C 1
ATOM 924 O O . GLU A 1 119 ? -0.217 4.196 -9.008 1.00 87.38 119 GLU A O 1
ATOM 929 N N . ALA A 1 120 ? 0.518 3.056 -10.792 1.00 84.56 120 ALA A N 1
ATOM 930 C CA . ALA A 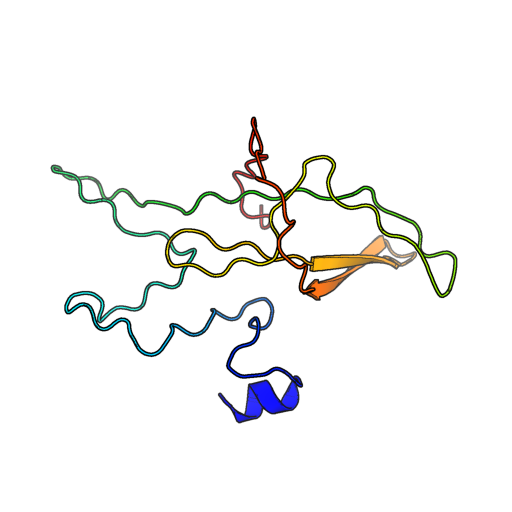1 120 ? 1.741 3.833 -10.881 1.00 84.56 120 ALA A CA 1
ATOM 931 C C . ALA A 1 120 ? 1.403 5.284 -11.271 1.00 84.56 120 ALA A C 1
ATOM 933 O O . ALA A 1 120 ? 0.612 5.500 -12.192 1.00 84.56 120 ALA A O 1
ATOM 934 N N . PRO A 1 121 ? 2.000 6.285 -10.608 1.00 83.50 121 PRO A N 1
ATOM 935 C CA . PRO A 1 121 ? 1.805 7.666 -11.008 1.00 83.50 121 PRO A CA 1
ATOM 936 C C . PRO A 1 121 ? 2.430 7.920 -12.389 1.00 83.50 121 PRO A C 1
ATOM 938 O O . PRO A 1 121 ? 3.434 7.312 -12.757 1.00 83.50 121 PRO A O 1
ATOM 941 N N . ASN A 1 122 ? 1.863 8.865 -13.143 1.00 82.31 122 ASN A N 1
ATOM 942 C CA . ASN A 1 122 ? 2.347 9.220 -14.486 1.00 82.31 122 ASN A CA 1
ATOM 943 C C . ASN A 1 122 ? 3.672 10.007 -14.480 1.00 82.31 122 ASN A C 1
ATOM 945 O O . ASN A 1 122 ? 4.228 10.289 -15.541 1.00 82.31 122 ASN A O 1
ATOM 949 N N . ASN A 1 123 ? 4.168 10.401 -13.305 1.00 85.62 123 ASN A N 1
ATOM 950 C CA . ASN A 1 123 ? 5.418 11.130 -13.135 1.00 85.62 123 ASN A CA 1
ATOM 951 C C . ASN A 1 123 ? 6.521 10.237 -12.555 1.00 85.62 123 ASN A C 1
ATOM 953 O O . ASN A 1 123 ? 6.261 9.228 -11.902 1.00 85.62 123 ASN A O 1
ATOM 957 N N . VAL A 1 124 ? 7.775 10.646 -12.766 1.00 86.06 124 VAL A N 1
ATOM 958 C CA . VAL A 1 124 ? 8.923 10.001 -12.122 1.00 86.06 124 VAL A CA 1
ATOM 959 C C . VAL A 1 124 ? 8.796 10.163 -10.609 1.00 86.06 124 VAL A C 1
ATOM 961 O O . VAL A 1 124 ? 8.606 11.274 -10.114 1.00 86.06 124 VAL A O 1
ATOM 964 N N . VAL A 1 125 ? 8.922 9.048 -9.891 1.00 88.94 125 VAL A N 1
ATOM 965 C CA . VAL A 1 125 ? 8.943 9.013 -8.429 1.00 88.94 125 VAL A CA 1
ATOM 966 C C . VAL A 1 125 ? 10.394 9.017 -7.959 1.00 88.94 125 VAL A C 1
ATOM 968 O O . VAL A 1 125 ? 11.166 8.140 -8.345 1.00 88.94 125 VAL A O 1
ATOM 971 N N . SER A 1 126 ? 10.757 9.988 -7.120 1.00 89.12 126 SER A N 1
ATOM 972 C CA . SER A 1 126 ? 12.061 10.058 -6.452 1.00 89.12 126 SER A CA 1
ATOM 973 C C . SER A 1 126 ? 11.859 10.175 -4.948 1.00 89.12 126 SER A C 1
ATOM 975 O O . SER A 1 126 ? 11.064 10.995 -4.494 1.00 89.12 126 SER A O 1
ATOM 977 N N . ILE A 1 127 ? 12.589 9.361 -4.185 1.00 89.62 127 ILE A N 1
ATOM 978 C CA . ILE A 1 127 ? 12.638 9.429 -2.724 1.00 89.62 127 ILE A CA 1
ATOM 979 C C . ILE A 1 127 ? 14.103 9.627 -2.336 1.00 89.62 127 ILE A C 1
ATOM 981 O O . ILE A 1 127 ? 14.875 8.670 -2.302 1.00 89.62 127 ILE A O 1
ATOM 985 N N . ASP A 1 128 ? 14.484 10.871 -2.046 1.00 87.19 128 ASP A N 1
ATOM 986 C CA . ASP A 1 128 ? 15.887 11.252 -1.822 1.00 87.19 128 ASP A CA 1
ATOM 987 C C . ASP A 1 128 ? 16.506 10.546 -0.608 1.00 87.19 128 ASP A C 1
ATOM 989 O O . ASP A 1 128 ? 17.684 10.185 -0.605 1.00 87.19 128 ASP A O 1
ATOM 993 N N . LYS A 1 129 ? 15.698 10.321 0.434 1.00 87.38 129 LYS A N 1
ATOM 994 C CA . LYS A 1 129 ? 16.096 9.587 1.635 1.00 87.38 129 LYS A CA 1
ATOM 995 C C . LYS A 1 129 ? 15.083 8.492 1.937 1.00 87.38 129 LYS A C 1
ATOM 997 O O . LYS A 1 129 ? 14.054 8.742 2.560 1.00 87.38 129 LYS A O 1
ATOM 1002 N N . LEU A 1 130 ? 15.400 7.270 1.514 1.00 86.50 130 LEU A N 1
ATOM 1003 C CA . LEU A 1 130 ? 14.553 6.107 1.766 1.00 86.50 130 LEU A CA 1
ATOM 1004 C C . LEU A 1 130 ? 14.414 5.839 3.277 1.00 86.50 130 LEU A C 1
ATOM 1006 O O . LEU A 1 130 ? 15.431 5.723 3.972 1.00 86.50 130 LEU A O 1
ATOM 1010 N N . PRO A 1 131 ? 13.183 5.697 3.803 1.00 85.69 131 PRO A N 1
ATOM 1011 C CA . PRO A 1 131 ? 12.954 5.344 5.197 1.00 85.69 131 PRO A CA 1
ATOM 1012 C C . PRO A 1 131 ? 13.227 3.849 5.401 1.00 85.69 131 PRO A C 1
ATOM 1014 O O . PRO A 1 131 ? 12.333 2.999 5.364 1.00 85.69 131 PRO A O 1
ATOM 1017 N N . VAL A 1 132 ? 14.504 3.521 5.591 1.00 82.12 132 VAL A N 1
ATOM 1018 C CA . VAL A 1 132 ? 14.952 2.159 5.885 1.00 82.12 132 VAL A CA 1
ATOM 1019 C C . VAL A 1 132 ? 14.495 1.771 7.283 1.00 82.12 132 VAL A C 1
ATOM 1021 O O . VAL A 1 132 ? 14.791 2.451 8.266 1.00 82.12 132 VAL A O 1
ATOM 1024 N N . ARG A 1 133 ? 13.805 0.637 7.384 1.00 73.50 133 ARG A N 1
ATOM 1025 C CA . ARG A 1 133 ? 13.455 0.024 8.664 1.00 73.50 133 ARG A CA 1
ATOM 1026 C C . ARG A 1 133 ? 14.317 -1.214 8.842 1.00 73.50 133 ARG A C 1
ATOM 1028 O O . ARG A 1 133 ? 13.969 -2.312 8.419 1.00 73.50 133 ARG A O 1
ATOM 1035 N N . SER A 1 134 ? 15.485 -0.985 9.440 1.00 56.34 134 SER A N 1
ATOM 1036 C CA . SER A 1 134 ? 16.499 -1.999 9.749 1.00 56.34 134 SER A CA 1
ATOM 1037 C C . SER A 1 134 ? 16.102 -2.806 10.988 1.00 56.34 134 SER A C 1
ATOM 1039 O O . SER A 1 134 ? 16.751 -2.737 12.028 1.00 56.34 134 SER A O 1
ATOM 1041 N N . GLY A 1 135 ? 14.995 -3.534 10.897 1.00 52.56 135 GLY A N 1
ATOM 1042 C CA . GLY A 1 135 ? 14.541 -4.426 11.954 1.00 52.56 135 GLY A CA 1
ATOM 1043 C C . GLY A 1 135 ? 13.341 -5.233 11.494 1.00 52.56 135 GLY A C 1
ATOM 1044 O O . GLY A 1 135 ? 12.422 -4.700 10.868 1.00 52.56 135 GLY A O 1
ATOM 1045 N N . ARG A 1 136 ? 13.338 -6.530 11.801 1.00 51.50 136 ARG A N 1
ATOM 1046 C CA . ARG A 1 136 ? 12.089 -7.288 11.816 1.00 51.50 136 ARG A CA 1
ATOM 1047 C C . ARG A 1 136 ? 11.269 -6.735 12.980 1.00 51.50 136 ARG A C 1
ATOM 1049 O O . ARG A 1 136 ? 11.796 -6.568 14.073 1.00 51.50 136 ARG A O 1
ATOM 1056 N N . VAL A 1 137 ? 9.993 -6.438 12.747 1.00 43.41 137 VAL A N 1
ATOM 1057 C CA . VAL A 1 137 ? 9.066 -5.901 13.768 1.00 43.41 137 VAL A CA 1
ATOM 1058 C C . VAL A 1 137 ? 8.782 -6.926 14.888 1.00 43.41 137 VAL A C 1
ATOM 1060 O O . VAL A 1 137 ? 8.065 -6.636 15.834 1.00 43.41 137 VAL A O 1
ATOM 1063 N N . GLU A 1 138 ? 9.390 -8.111 14.824 1.00 34.03 138 GLU A N 1
ATOM 1064 C CA . GLU A 1 138 ? 9.359 -9.156 15.852 1.00 34.03 138 GLU A CA 1
ATOM 1065 C C . GLU A 1 138 ? 10.454 -9.025 16.938 1.00 34.03 138 GLU A C 1
ATOM 1067 O O . GLU A 1 138 ? 10.833 -10.039 17.517 1.00 34.03 138 GLU A O 1
ATOM 1072 N N . SER A 1 139 ? 10.977 -7.818 17.210 1.00 36.59 139 SER A N 1
ATOM 1073 C CA . SER A 1 139 ? 11.935 -7.576 18.316 1.00 36.59 139 SER A CA 1
ATOM 1074 C C . SER A 1 139 ? 11.270 -6.945 19.532 1.00 36.59 139 SER A C 1
ATOM 1076 O O . SER A 1 139 ? 10.450 -6.023 19.321 1.00 36.59 139 SER A O 1
#